Protein AF-A0A379SQB9-F1 (afdb_monomer_lite)

Structure (mmCIF, N/CA/C/O backbone):
data_AF-A0A379SQB9-F1
#
_entry.id   AF-A0A379SQB9-F1
#
loop_
_atom_site.group_PDB
_atom_site.id
_atom_site.type_sy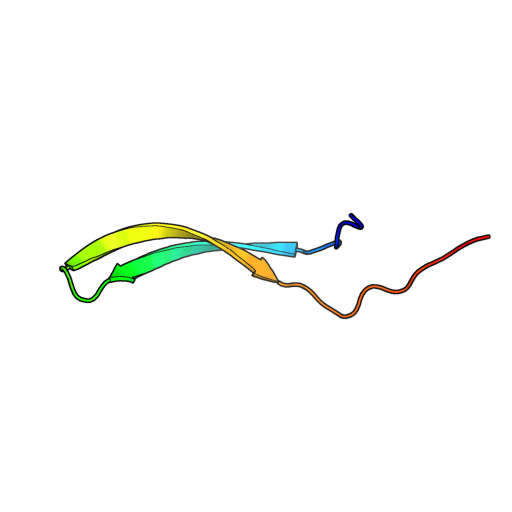mbol
_atom_site.label_atom_id
_atom_site.label_alt_id
_atom_site.label_comp_id
_atom_site.label_asym_id
_atom_site.label_entity_id
_atom_site.label_seq_id
_atom_site.pdbx_PDB_ins_code
_atom_site.Cartn_x
_atom_site.Cartn_y
_atom_site.Cartn_z
_atom_site.occupancy
_atom_site.B_iso_or_equiv
_atom_site.auth_seq_id
_atom_site.auth_comp_id
_atom_site.auth_asym_id
_atom_site.auth_atom_id
_atom_site.pdbx_PDB_model_num
ATOM 1 N N . MET A 1 1 ? -2.618 -0.277 -19.286 1.00 79.00 1 MET A N 1
ATOM 2 C CA . MET A 1 1 ? -2.267 -0.050 -17.868 1.00 79.00 1 MET A CA 1
ATOM 3 C C . MET A 1 1 ? -0.898 -0.664 -17.633 1.00 79.00 1 MET A C 1
ATOM 5 O O . MET A 1 1 ? -0.698 -1.785 -18.079 1.00 79.00 1 MET A O 1
ATOM 9 N N . ILE A 1 2 ? 0.033 0.061 -17.012 1.00 91.62 2 ILE A N 1
ATOM 10 C CA . ILE A 1 2 ? 1.337 -0.482 -16.597 1.00 91.62 2 ILE A CA 1
ATOM 11 C C . ILE A 1 2 ? 1.332 -0.674 -15.077 1.00 91.62 2 ILE A C 1
ATOM 13 O O . ILE A 1 2 ? 0.728 0.126 -14.364 1.00 91.62 2 ILE A O 1
ATOM 17 N N . GLY A 1 3 ? 1.940 -1.760 -14.600 1.00 96.06 3 GLY A N 1
ATOM 18 C CA . GLY A 1 3 ? 2.116 -2.021 -13.170 1.00 96.06 3 GLY A CA 1
ATOM 19 C C . GLY A 1 3 ? 3.393 -1.377 -12.628 1.00 96.06 3 GLY A C 1
ATOM 20 O O . GLY A 1 3 ? 4.304 -1.064 -13.393 1.00 96.06 3 GLY A O 1
ATOM 21 N N . LEU A 1 4 ? 3.464 -1.213 -11.307 1.00 97.75 4 L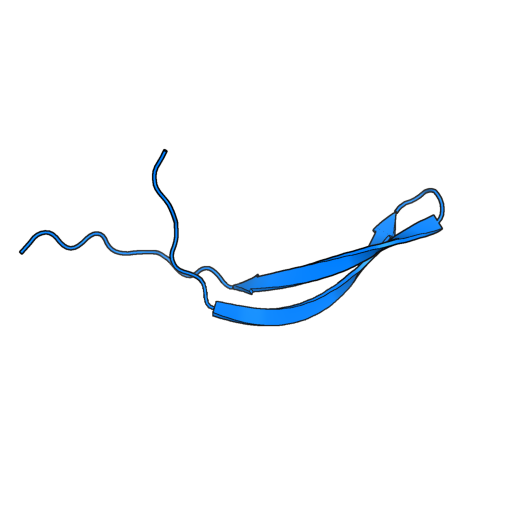EU A N 1
ATOM 22 C CA . LEU A 1 4 ? 4.673 -0.805 -10.587 1.00 97.75 4 LEU A CA 1
ATOM 23 C C . LEU A 1 4 ? 5.181 -1.973 -9.741 1.00 97.75 4 LEU A C 1
ATOM 25 O O . LEU A 1 4 ? 4.397 -2.796 -9.266 1.00 97.75 4 LEU A O 1
ATOM 29 N N . VAL A 1 5 ? 6.493 -2.029 -9.535 1.00 97.62 5 VAL A N 1
ATOM 30 C CA . VAL A 1 5 ? 7.116 -2.925 -8.554 1.00 97.62 5 VAL A CA 1
ATOM 31 C C . VAL A 1 5 ? 7.294 -2.144 -7.260 1.00 97.62 5 VAL A C 1
ATOM 33 O O . VAL A 1 5 ? 7.921 -1.086 -7.272 1.00 97.62 5 VAL A O 1
ATOM 36 N N . GLY A 1 6 ? 6.757 -2.675 -6.165 1.00 97.81 6 GLY A N 1
ATOM 37 C CA . GLY A 1 6 ? 6.889 -2.110 -4.824 1.00 97.81 6 GLY A CA 1
ATOM 38 C C . GLY A 1 6 ? 7.199 -3.182 -3.781 1.00 97.81 6 GLY A C 1
ATOM 39 O O . GLY A 1 6 ? 7.011 -4.377 -4.018 1.00 97.81 6 GLY A O 1
ATOM 40 N N . LYS A 1 7 ? 7.672 -2.752 -2.610 1.00 98.44 7 LYS A N 1
ATOM 41 C CA . LYS A 1 7 ? 8.005 -3.609 -1.468 1.00 98.44 7 LYS A CA 1
ATOM 42 C C . LYS A 1 7 ? 6.868 -3.603 -0.453 1.00 98.44 7 LYS A C 1
ATOM 44 O O . LYS A 1 7 ? 6.398 -2.547 -0.036 1.00 98.44 7 LYS A O 1
ATOM 49 N N . LYS A 1 8 ? 6.457 -4.786 0.013 1.00 98.19 8 LYS A N 1
ATOM 50 C CA . LYS A 1 8 ? 5.545 -4.900 1.158 1.00 98.19 8 LYS A CA 1
ATOM 51 C C . LYS A 1 8 ? 6.280 -4.466 2.429 1.00 98.19 8 LYS A C 1
ATOM 53 O O . LYS A 1 8 ? 7.192 -5.159 2.872 1.00 98.19 8 LYS A O 1
ATOM 58 N N . VAL A 1 9 ? 5.859 -3.351 3.018 1.00 98.50 9 VAL A N 1
ATOM 59 C CA . VAL A 1 9 ? 6.437 -2.822 4.265 1.00 98.50 9 VAL A CA 1
ATOM 60 C C . VAL A 1 9 ? 5.752 -3.432 5.480 1.00 98.50 9 VAL A C 1
ATOM 62 O O . VAL A 1 9 ? 6.398 -3.766 6.467 1.00 98.50 9 VAL A O 1
ATOM 65 N N . GLY A 1 10 ? 4.438 -3.627 5.402 1.00 98.69 10 GLY A N 1
ATOM 66 C CA . GLY A 1 10 ? 3.678 -4.191 6.506 1.00 98.69 10 GLY A CA 1
ATOM 67 C C . GLY A 1 10 ? 2.188 -3.949 6.371 1.00 98.69 10 GLY A C 1
ATOM 68 O O . GLY A 1 10 ? 1.675 -3.700 5.280 1.00 98.69 10 GLY A O 1
ATOM 69 N N . MET A 1 11 ? 1.496 -4.043 7.500 1.00 98.75 11 MET A N 1
ATOM 70 C CA . MET A 1 11 ? 0.064 -3.799 7.604 1.00 98.75 11 MET A CA 1
ATOM 71 C C . MET A 1 11 ? -0.205 -2.817 8.736 1.00 98.75 11 MET A C 1
ATOM 73 O O . MET A 1 11 ? 0.436 -2.870 9.783 1.00 98.75 11 MET A O 1
ATOM 77 N N . THR A 1 12 ? -1.163 -1.928 8.511 1.00 98.38 12 THR A N 1
ATOM 78 C CA . THR A 1 12 ? -1.662 -0.976 9.508 1.00 98.38 12 THR A CA 1
ATOM 79 C C . THR A 1 12 ? -3.161 -0.762 9.283 1.00 98.38 12 THR A C 1
ATOM 81 O O . THR A 1 12 ? -3.796 -1.523 8.551 1.00 98.38 12 THR A O 1
ATOM 84 N N . ARG A 1 13 ? -3.754 0.245 9.919 1.00 98.50 13 ARG A N 1
ATOM 85 C CA . ARG A 1 13 ? -5.139 0.662 9.696 1.00 98.50 13 ARG A CA 1
ATOM 86 C C . ARG A 1 13 ? -5.235 2.172 9.543 1.00 98.50 13 ARG A C 1
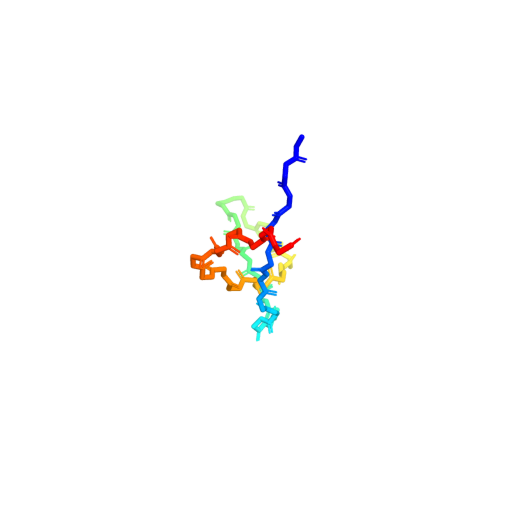ATOM 88 O O . ARG A 1 13 ? -4.480 2.898 10.184 1.00 98.50 13 ARG A O 1
ATOM 95 N N . ILE A 1 14 ? -6.187 2.617 8.733 1.00 98.38 14 ILE A N 1
ATOM 96 C CA . ILE A 1 14 ? -6.599 4.019 8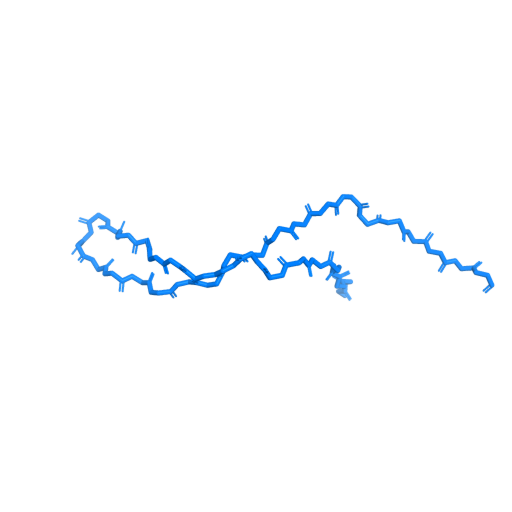.646 1.00 98.38 14 ILE A CA 1
ATOM 97 C C . ILE A 1 14 ? -7.969 4.144 9.302 1.00 98.38 14 ILE A C 1
ATOM 99 O O . ILE A 1 14 ? -8.854 3.330 9.039 1.00 98.38 14 ILE A O 1
ATOM 103 N N . PHE A 1 15 ? -8.131 5.144 10.163 1.00 98.25 15 PHE A N 1
ATOM 104 C CA . PHE A 1 15 ? -9.427 5.504 10.726 1.00 98.25 15 PHE A CA 1
ATOM 105 C C . PHE A 1 15 ? -10.031 6.630 9.888 1.00 98.25 15 PHE A C 1
ATOM 107 O O . PHE A 1 15 ? -9.358 7.630 9.640 1.00 98.25 15 PHE A O 1
ATOM 114 N N . THR A 1 16 ? -11.264 6.452 9.421 1.00 98.12 16 THR A N 1
ATOM 115 C CA . THR A 1 16 ? -12.010 7.508 8.723 1.00 98.12 16 THR A CA 1
ATOM 116 C C . THR A 1 16 ? -12.633 8.483 9.722 1.00 98.12 16 THR A C 1
ATOM 118 O O . THR A 1 16 ? -12.714 8.192 10.916 1.00 98.12 16 THR A O 1
ATOM 121 N N . GLU A 1 17 ? -13.106 9.631 9.236 1.00 97.94 17 GLU A N 1
ATOM 122 C CA . GLU A 1 17 ? -13.806 10.629 10.061 1.00 97.94 17 GLU A CA 1
ATOM 123 C C . GLU A 1 17 ? -15.093 10.066 10.693 1.00 97.94 17 GLU A C 1
ATOM 125 O O . GLU A 1 17 ? -15.404 10.386 11.837 1.00 97.94 17 GLU A O 1
ATOM 130 N N . ASP A 1 18 ? -15.764 9.130 10.013 1.00 97.81 18 ASP A N 1
ATOM 131 C CA . ASP A 1 18 ? -16.926 8.388 10.534 1.00 97.81 18 ASP A CA 1
ATOM 132 C C . ASP A 1 18 ? -16.556 7.308 11.575 1.00 97.81 18 ASP A C 1
ATOM 134 O O . ASP A 1 18 ? -17.401 6.523 12.008 1.00 97.81 18 ASP A O 1
ATOM 138 N N . GLY A 1 19 ? -15.278 7.213 11.958 1.00 97.62 19 GLY A N 1
ATOM 139 C CA . GLY A 1 19 ? -14.777 6.263 12.951 1.00 97.62 19 GLY A CA 1
ATOM 140 C C . GLY A 1 19 ? -14.549 4.839 12.429 1.00 97.62 19 GLY A C 1
ATOM 141 O O . GLY A 1 19 ? -14.306 3.928 13.224 1.00 97.62 19 GLY A O 1
ATOM 142 N N . VAL A 1 20 ? -14.594 4.608 11.112 1.00 98.56 20 VAL A N 1
ATOM 143 C CA . VAL A 1 20 ? -14.383 3.273 10.527 1.00 98.56 20 VAL A CA 1
ATOM 144 C C . VAL A 1 20 ? -12.892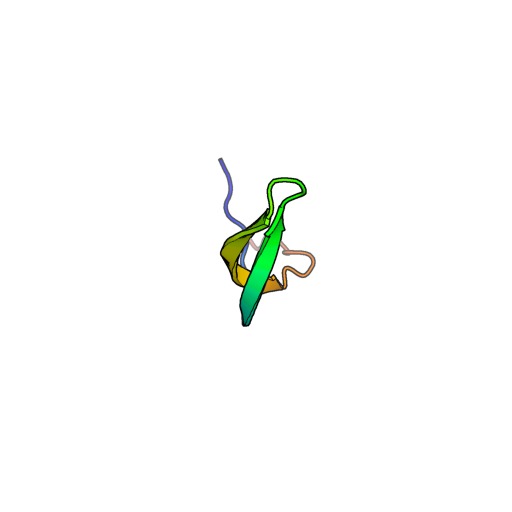 2.946 10.471 1.00 98.56 20 VAL A C 1
ATOM 146 O O . VAL A 1 20 ? -12.099 3.694 9.908 1.00 98.56 20 VAL A O 1
ATOM 149 N N . SER A 1 21 ? -12.504 1.789 11.013 1.00 98.31 21 SER A N 1
ATOM 150 C CA . SER A 1 21 ? -11.131 1.269 10.964 1.00 98.31 21 SER A CA 1
ATOM 151 C C . SER A 1 21 ? -10.922 0.371 9.743 1.00 98.31 21 SER A C 1
ATOM 153 O O . SER A 1 21 ? -11.328 -0.792 9.759 1.00 98.31 21 SER A O 1
ATOM 155 N N . ILE A 1 22 ? -10.212 0.855 8.727 1.00 98.44 22 ILE A N 1
ATOM 156 C CA . ILE A 1 22 ? -9.931 0.105 7.496 1.00 98.44 22 ILE A CA 1
ATOM 157 C C . ILE A 1 22 ? -8.527 -0.516 7.575 1.00 98.44 22 ILE A C 1
ATOM 159 O O . ILE A 1 22 ? -7.546 0.229 7.642 1.00 98.44 22 ILE A O 1
ATOM 163 N N . PRO A 1 23 ? -8.382 -1.856 7.564 1.00 98.50 23 PRO A N 1
ATOM 164 C CA . PRO A 1 23 ? -7.074 -2.500 7.514 1.00 98.50 23 PRO A CA 1
ATOM 165 C C . PRO A 1 23 ? -6.452 -2.337 6.123 1.00 98.50 23 PRO A C 1
ATOM 167 O O . PRO A 1 23 ? -7.103 -2.573 5.108 1.00 98.50 23 PRO A O 1
ATOM 170 N N . VAL A 1 24 ? -5.175 -1.966 6.071 1.00 98.50 24 VAL A N 1
ATOM 171 C CA . VAL A 1 24 ? -4.452 -1.711 4.819 1.00 98.50 24 VAL A CA 1
ATOM 172 C C . VAL A 1 24 ? -3.089 -2.398 4.813 1.00 98.50 24 VAL A C 1
ATOM 174 O O . VAL A 1 24 ? -2.462 -2.594 5.856 1.00 98.50 24 VAL A O 1
ATOM 177 N N . THR A 1 25 ? -2.610 -2.744 3.617 1.00 98.62 25 THR A N 1
ATOM 178 C CA . THR A 1 25 ? -1.211 -3.137 3.397 1.00 98.62 25 THR A CA 1
ATOM 179 C C . THR A 1 25 ? -0.435 -1.920 2.916 1.00 98.62 25 THR A C 1
ATOM 181 O O . THR A 1 25 ? -0.853 -1.261 1.968 1.00 98.62 25 THR A O 1
ATOM 184 N N . VAL A 1 26 ? 0.700 -1.636 3.545 1.00 98.38 26 VAL A N 1
ATOM 185 C CA . VAL A 1 26 ? 1.597 -0.559 3.121 1.00 98.38 26 VAL A CA 1
ATOM 186 C C . VAL A 1 26 ? 2.572 -1.122 2.094 1.00 98.38 26 VAL A C 1
ATOM 188 O O . VAL A 1 26 ? 3.328 -2.053 2.395 1.00 98.38 26 VAL A O 1
ATOM 191 N N . ILE A 1 27 ? 2.539 -0.563 0.886 1.00 98.56 27 ILE A N 1
ATOM 192 C CA . ILE A 1 27 ? 3.497 -0.860 -0.179 1.00 98.56 27 ILE A CA 1
ATOM 193 C C . ILE A 1 27 ? 4.338 0.390 -0.420 1.00 98.56 27 ILE A C 1
ATOM 195 O O . ILE A 1 27 ? 3.806 1.443 -0.760 1.00 98.56 27 ILE A O 1
ATOM 199 N N . GLU A 1 28 ? 5.647 0.260 -0.233 1.00 98.44 28 GLU A N 1
ATOM 200 C CA . GLU A 1 28 ? 6.625 1.283 -0.597 1.00 98.44 28 GLU A CA 1
ATOM 201 C C . GLU A 1 28 ? 6.976 1.132 -2.075 1.00 98.44 28 GLU A C 1
ATOM 203 O O . GLU A 1 28 ? 7.288 0.032 -2.541 1.00 98.44 28 GLU A O 1
ATOM 208 N N . VAL A 1 29 ? 6.899 2.232 -2.818 1.00 98.19 29 VAL A N 1
ATOM 209 C CA . VAL A 1 29 ? 7.171 2.264 -4.254 1.00 98.19 29 VAL A CA 1
ATOM 210 C C . VAL A 1 29 ? 8.251 3.305 -4.514 1.00 98.19 29 VAL A C 1
ATOM 212 O O . VAL A 1 29 ? 8.014 4.504 -4.388 1.00 98.19 29 VAL A O 1
ATOM 215 N N . GLU A 1 30 ? 9.441 2.833 -4.874 1.00 98.00 30 GLU A N 1
ATOM 216 C CA . GLU A 1 30 ? 10.523 3.675 -5.382 1.00 98.00 30 GLU A CA 1
ATOM 217 C C . GLU A 1 30 ? 10.379 3.889 -6.897 1.00 98.00 30 GLU A C 1
ATOM 219 O O . GLU A 1 30 ? 9.592 3.220 -7.566 1.00 98.00 30 GLU A O 1
ATOM 224 N N . ALA A 1 31 ? 11.161 4.809 -7.469 1.00 97.62 31 ALA A N 1
ATOM 225 C CA . ALA A 1 31 ? 11.132 5.083 -8.902 1.00 97.62 31 ALA A CA 1
ATOM 226 C C . ALA A 1 31 ? 11.503 3.837 -9.734 1.00 97.62 31 ALA A C 1
ATOM 228 O O . ALA A 1 31 ? 12.670 3.437 -9.815 1.00 97.62 31 ALA A O 1
ATOM 229 N N . ASN A 1 32 ? 10.506 3.246 -10.396 1.00 96.81 32 ASN A N 1
ATOM 230 C CA . ASN A 1 32 ? 10.704 2.118 -11.297 1.00 96.81 32 ASN A CA 1
ATOM 231 C C . ASN A 1 32 ? 11.457 2.562 -12.558 1.00 96.81 32 ASN A C 1
ATOM 233 O O . ASN A 1 32 ? 11.091 3.537 -13.214 1.00 96.81 32 ASN A O 1
ATOM 237 N N . ARG A 1 33 ? 12.498 1.811 -12.925 1.00 96.69 33 ARG A N 1
ATOM 238 C CA . ARG A 1 33 ? 13.225 1.986 -14.186 1.00 96.69 33 ARG A CA 1
ATOM 239 C C . ARG A 1 33 ? 12.763 0.920 -15.168 1.00 96.69 33 ARG A C 1
ATOM 241 O O . ARG A 1 33 ? 12.744 -0.260 -14.828 1.00 96.69 33 ARG A O 1
ATOM 248 N N . VAL A 1 34 ? 12.385 1.343 -16.368 1.00 95.62 34 VAL A N 1
ATOM 249 C CA . VAL A 1 34 ? 12.031 0.426 -17.454 1.00 95.62 34 VAL A CA 1
ATOM 250 C C . VAL A 1 34 ? 13.320 -0.087 -18.080 1.00 95.62 34 VAL A C 1
ATOM 252 O O . VAL A 1 34 ? 14.192 0.701 -18.439 1.00 95.62 34 VAL A O 1
ATOM 255 N N . TYR A 1 35 ? 13.433 -1.404 -18.202 1.00 93.94 35 TYR A N 1
ATOM 256 C CA . TYR A 1 35 ? 14.532 -2.059 -18.896 1.00 93.94 35 TYR A CA 1
ATOM 257 C C . TYR A 1 35 ? 13.973 -2.834 -20.089 1.00 93.94 35 TYR A C 1
ATOM 259 O O . TYR A 1 35 ? 13.013 -3.589 -19.945 1.00 93.94 35 TYR A O 1
ATOM 267 N N . SER A 1 36 ? 14.570 -2.624 -21.257 1.00 89.62 36 SER A N 1
ATOM 268 C CA . SER A 1 36 ? 14.277 -3.337 -22.501 1.00 89.62 36 SER A CA 1
ATOM 269 C C . SER A 1 36 ? 15.615 -3.711 -23.135 1.00 89.62 36 SER A C 1
ATOM 271 O O . SER A 1 36 ? 16.109 -3.012 -24.022 1.00 89.62 36 SER A O 1
ATOM 273 N N . GLY A 1 37 ? 16.261 -4.719 -22.552 1.00 75.06 37 GLY A N 1
ATOM 274 C CA . GLY A 1 37 ? 17.333 -5.444 -23.232 1.00 75.06 37 GLY A CA 1
ATOM 275 C C . GLY A 1 37 ? 16.775 -6.297 -24.361 1.00 75.06 37 GLY A C 1
ATOM 276 O O . GLY A 1 37 ? 15.571 -6.637 -24.291 1.00 75.06 37 GLY A O 1
#

pLDDT: mean 96.36, std 5.02, range [75.06, 98.75]

Foldseek 3Di:
DDDFDWDFPAKDWDADPVRDTHIDTDTHGDDDDDDDD

Sequence (37 aa):
MIGLVGKKVGMTRIFTEDGVSIPVTVIEVEANRVYSG

Radius of gyration: 14.88 Å; chains: 1; bounding box: 34×16×36 Å

Organism: NCBI:txid59203

InterPro domains:
  IPR009000 Translation protein, beta-barrel domain superfamil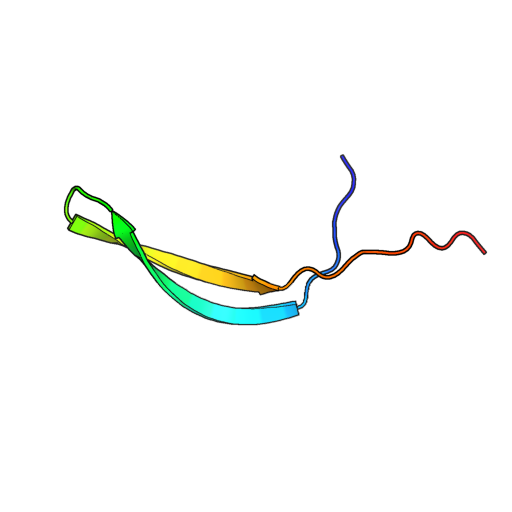y [SSF50447] (1-35)

Secondary structure (DSSP, 8-state):
------EEEEEEEEE-TT--EEEEEEEE---PPP---